Protein AF-A0A8I0H0N9-F1 (afdb_monomer_lite)

Structure (mmCIF, N/CA/C/O backbone):
data_AF-A0A8I0H0N9-F1
#
_entry.id   AF-A0A8I0H0N9-F1
#
loop_
_atom_site.group_PDB
_atom_site.id
_atom_site.type_symbol
_atom_site.label_atom_id
_atom_site.label_alt_id
_atom_site.label_comp_id
_atom_site.label_asym_id
_atom_site.label_entity_id
_atom_site.label_seq_id
_atom_site.pdbx_PDB_ins_code
_atom_site.Cartn_x
_atom_site.Cartn_y
_atom_site.Cartn_z
_atom_site.occupancy
_atom_site.B_iso_or_equiv
_atom_site.auth_seq_id
_atom_site.auth_comp_id
_atom_site.auth_asym_id
_atom_site.auth_atom_id
_atom_site.pdbx_PDB_model_num
ATOM 1 N N . PHE A 1 1 ? -8.369 -3.273 18.544 1.00 73.75 1 PHE A N 1
ATOM 2 C CA . PHE A 1 1 ? -9.165 -2.093 18.925 1.00 73.75 1 PHE A CA 1
ATOM 3 C C . PHE A 1 1 ? -8.723 -0.938 18.050 1.00 73.75 1 PHE A C 1
ATOM 5 O O . PHE A 1 1 ? -7.556 -0.579 18.114 1.00 73.75 1 PHE A O 1
ATOM 12 N N . LEU A 1 2 ? -9.607 -0.433 17.191 1.00 91.00 2 LEU A N 1
ATOM 13 C CA . LEU A 1 2 ? -9.361 0.795 16.434 1.00 91.00 2 LEU A CA 1
ATOM 14 C C . LEU A 1 2 ? -9.913 1.996 17.212 1.00 91.00 2 LEU A C 1
ATOM 16 O O . LEU A 1 2 ? -10.888 1.826 17.953 1.00 91.00 2 LEU A O 1
ATOM 20 N N . PRO A 1 3 ? -9.301 3.185 17.087 1.00 92.94 3 PRO A N 1
ATOM 21 C CA . PRO A 1 3 ? -9.869 4.394 17.665 1.00 92.94 3 PRO A CA 1
ATOM 22 C C . PRO A 1 3 ? -11.240 4.672 17.037 1.00 92.94 3 PRO A C 1
ATOM 24 O O . PRO A 1 3 ? -11.414 4.538 15.828 1.00 92.94 3 PRO A O 1
ATOM 27 N N . LYS A 1 4 ? -12.220 5.073 17.854 1.00 93.81 4 LYS A N 1
ATOM 28 C CA . LYS A 1 4 ? -13.495 5.590 17.344 1.00 93.81 4 LYS A CA 1
ATOM 29 C C . LYS A 1 4 ? -13.263 7.014 16.860 1.00 93.81 4 LYS A C 1
ATOM 31 O O . LYS A 1 4 ? -12.977 7.889 17.674 1.00 93.81 4 LYS A O 1
ATOM 36 N N . THR A 1 5 ? -13.335 7.229 15.556 1.00 95.06 5 THR A N 1
ATOM 37 C CA . THR A 1 5 ? -13.093 8.536 14.955 1.00 95.06 5 THR A CA 1
ATOM 38 C C . THR A 1 5 ? -13.755 8.639 13.589 1.00 95.06 5 THR A C 1
ATOM 40 O O . THR A 1 5 ? -13.928 7.628 12.912 1.00 95.06 5 THR A O 1
ATOM 43 N N . ASP A 1 6 ? -14.086 9.866 13.196 1.00 94.06 6 ASP A N 1
ATOM 44 C CA . ASP A 1 6 ? -14.596 10.188 11.864 1.00 94.06 6 ASP A CA 1
ATOM 45 C C . ASP A 1 6 ? -13.462 10.515 10.874 1.00 94.06 6 ASP A C 1
ATOM 47 O O . ASP A 1 6 ? -13.718 10.721 9.687 1.00 94.06 6 ASP A O 1
ATOM 51 N N . VAL A 1 7 ? -12.200 10.573 11.333 1.00 95.00 7 VAL A N 1
ATOM 52 C CA . VAL A 1 7 ? -11.052 10.819 10.446 1.00 95.00 7 VAL A CA 1
ATOM 53 C C . VAL A 1 7 ? -10.521 9.526 9.808 1.00 95.00 7 VAL A C 1
ATOM 55 O O . VAL A 1 7 ? -10.607 8.454 10.412 1.00 95.00 7 VAL A O 1
ATOM 58 N N . PRO A 1 8 ? -9.920 9.597 8.604 1.00 95.31 8 PRO A N 1
ATOM 59 C CA . PRO A 1 8 ? -9.317 8.438 7.948 1.00 95.31 8 PRO A CA 1
ATOM 60 C C . PRO A 1 8 ? -8.251 7.743 8.813 1.00 95.31 8 PRO A C 1
ATOM 62 O O . PRO A 1 8 ? -7.283 8.367 9.245 1.00 95.31 8 PRO A O 1
ATOM 65 N N . ILE A 1 9 ? -8.393 6.430 9.022 1.00 97.50 9 ILE A N 1
ATOM 66 C CA . 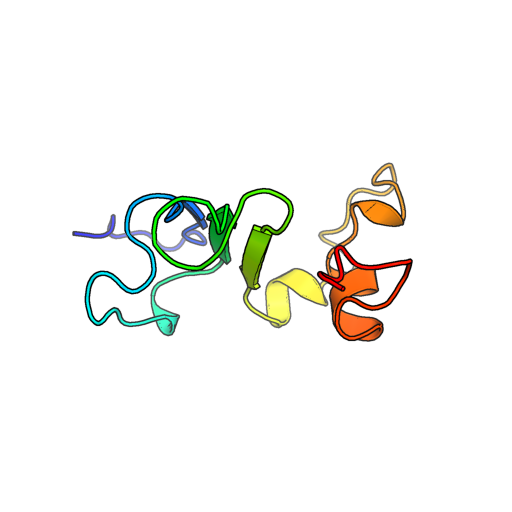ILE A 1 9 ? -7.412 5.624 9.764 1.00 97.50 9 ILE A CA 1
ATOM 67 C C . ILE A 1 9 ? -6.319 5.121 8.815 1.00 97.50 9 ILE A C 1
ATOM 69 O O . ILE A 1 9 ? -6.598 4.404 7.851 1.00 97.50 9 ILE A O 1
ATOM 73 N N . VAL A 1 10 ? -5.067 5.451 9.130 1.00 97.56 10 VAL A N 1
ATOM 74 C CA . VAL A 1 10 ? -3.870 4.920 8.465 1.00 97.56 10 VAL A CA 1
ATOM 75 C C . VAL A 1 10 ? -3.161 3.961 9.417 1.00 97.56 10 VAL A C 1
ATOM 77 O O . VAL A 1 10 ? -2.882 4.327 10.558 1.00 97.56 10 VAL A O 1
ATOM 80 N N . ALA A 1 11 ? -2.861 2.745 8.961 1.00 97.81 11 ALA A N 1
ATOM 81 C CA . ALA A 1 11 ? -2.209 1.720 9.770 1.00 97.81 11 ALA A CA 1
ATOM 82 C C . ALA A 1 11 ? -0.915 1.205 9.124 1.00 97.81 11 ALA A C 1
ATOM 84 O O . ALA A 1 11 ? -0.921 0.734 7.985 1.00 97.81 11 ALA A O 1
ATOM 85 N N . ASP A 1 12 ? 0.177 1.240 9.891 1.00 98.19 12 ASP A N 1
ATOM 86 C CA . ASP A 1 12 ? 1.372 0.437 9.619 1.00 98.19 12 ASP A CA 1
ATOM 87 C C . ASP A 1 12 ? 1.127 -0.984 10.131 1.00 98.19 12 ASP A C 1
ATOM 89 O O . ASP A 1 12 ? 1.024 -1.215 11.336 1.00 98.19 12 ASP A O 1
ATOM 93 N N . MET A 1 13 ? 1.028 -1.939 9.212 1.00 98.12 13 MET A N 1
ATOM 94 C CA . MET A 1 13 ? 0.861 -3.356 9.525 1.00 98.12 13 MET A CA 1
ATOM 95 C C . MET A 1 13 ? 2.095 -4.178 9.158 1.00 98.12 13 MET A C 1
ATOM 97 O O . MET A 1 13 ? 1.998 -5.393 9.011 1.00 98.12 13 MET A O 1
ATOM 101 N N . SER A 1 14 ? 3.275 -3.564 9.036 1.00 98.19 14 SER A N 1
ATOM 102 C CA . SER A 1 14 ? 4.492 -4.243 8.570 1.00 98.19 14 SER A CA 1
ATOM 103 C C . SER A 1 14 ? 4.776 -5.566 9.293 1.00 98.19 14 SER A C 1
ATOM 105 O O . SER A 1 14 ? 5.197 -6.524 8.659 1.00 98.19 14 SER A O 1
ATOM 107 N N . SER A 1 15 ? 4.548 -5.652 10.610 1.00 97.06 15 SER A N 1
ATOM 108 C CA . SER A 1 15 ? 4.782 -6.868 11.422 1.00 97.06 15 SER A CA 1
ATOM 109 C C . SER A 1 15 ? 3.569 -7.765 11.637 1.00 97.06 15 SER A C 1
ATOM 111 O O . SER A 1 15 ? 3.714 -8.828 12.233 1.00 97.06 15 SER A O 1
ATOM 113 N N . GLU A 1 16 ? 2.383 -7.363 11.197 1.00 96.19 16 GLU A N 1
ATOM 114 C CA . GLU A 1 16 ? 1.157 -8.102 11.507 1.00 96.19 16 GLU A CA 1
ATOM 115 C C . GLU A 1 16 ? 0.222 -8.316 10.319 1.00 96.19 16 GLU A C 1
ATOM 117 O O . GLU A 1 16 ? -0.772 -9.033 10.461 1.00 96.19 16 GLU A O 1
ATOM 122 N N . ILE A 1 17 ? 0.532 -7.767 9.143 1.00 97.88 17 ILE A N 1
ATOM 123 C CA . ILE A 1 17 ? -0.248 -8.020 7.935 1.00 97.88 17 ILE A CA 1
ATOM 124 C C . ILE A 1 17 ? -0.315 -9.533 7.686 1.00 97.88 17 ILE A C 1
ATOM 126 O O . ILE A 1 17 ? 0.664 -10.253 7.901 1.00 97.88 17 ILE A O 1
ATOM 130 N N . LEU A 1 18 ? -1.501 -10.012 7.307 1.00 97.25 18 LEU A N 1
ATOM 131 C CA . LEU A 1 18 ? -1.832 -11.431 7.113 1.00 97.25 18 LEU A CA 1
ATOM 132 C C . LEU A 1 18 ? -1.688 -12.344 8.351 1.00 97.25 18 LEU A C 1
ATOM 134 O O . LEU A 1 18 ? -1.891 -13.546 8.230 1.00 97.25 18 LEU A O 1
ATOM 138 N N . SER A 1 19 ? -1.413 -11.814 9.550 1.00 97.38 19 SER A N 1
ATOM 139 C CA . SER A 1 19 ? -1.360 -12.631 10.782 1.00 97.38 19 SER A CA 1
ATOM 140 C C . SER A 1 19 ? -2.740 -13.056 11.302 1.00 97.38 19 SER A C 1
ATOM 142 O O . SER A 1 19 ? -2.851 -13.999 12.083 1.00 97.38 19 SER A O 1
ATOM 144 N N . ARG A 1 20 ? -3.798 -12.341 10.899 1.00 96.00 20 ARG A N 1
ATOM 145 C CA . ARG A 1 20 ? -5.194 -12.559 11.300 1.00 96.00 20 ARG A CA 1
ATOM 146 C C . ARG A 1 20 ? -6.150 -11.939 10.283 1.00 96.00 20 ARG A C 1
ATOM 148 O O . ARG A 1 20 ? -5.759 -11.065 9.509 1.00 96.00 20 ARG A O 1
ATOM 155 N N . VAL A 1 21 ? -7.415 -12.348 10.333 1.00 96.62 21 VAL A N 1
ATOM 156 C CA . VAL A 1 21 ? -8.490 -11.703 9.568 1.00 96.62 21 VAL A CA 1
ATOM 157 C C . VAL A 1 21 ? -8.780 -10.322 10.160 1.00 96.62 21 VAL A C 1
ATOM 159 O O . VAL A 1 21 ? -8.892 -10.171 11.377 1.00 96.62 21 VAL A O 1
ATOM 162 N N . ILE A 1 22 ? -8.915 -9.322 9.292 1.00 95.88 22 ILE A N 1
ATOM 163 C CA . ILE A 1 22 ? -9.320 -7.955 9.632 1.00 95.88 22 ILE A CA 1
ATOM 164 C C . ILE A 1 22 ? -10.416 -7.498 8.669 1.00 95.88 22 ILE A C 1
ATOM 166 O O . ILE A 1 22 ? -10.508 -8.003 7.549 1.00 95.88 22 ILE A O 1
ATOM 170 N N . ASN A 1 23 ? -11.210 -6.509 9.073 1.00 96.62 23 ASN A N 1
ATOM 171 C CA . ASN A 1 23 ? -12.080 -5.801 8.145 1.00 96.62 23 ASN A CA 1
ATOM 172 C C . ASN A 1 23 ? -11.295 -4.663 7.474 1.00 96.62 23 ASN A C 1
ATOM 174 O O . ASN A 1 23 ? -11.049 -3.627 8.084 1.00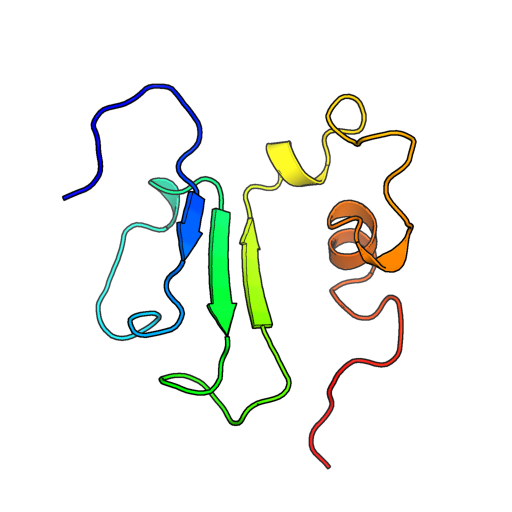 96.62 23 ASN A O 1
ATOM 178 N N . VAL A 1 24 ? -10.886 -4.853 6.218 1.00 97.06 24 VAL A N 1
ATOM 179 C CA . VAL A 1 24 ? -10.096 -3.855 5.467 1.00 97.06 24 VAL A CA 1
ATOM 180 C C . VAL A 1 24 ? -10.857 -2.533 5.307 1.00 97.06 24 VAL A C 1
ATOM 182 O O . VAL A 1 24 ? -10.234 -1.476 5.274 1.00 97.06 24 VAL A O 1
ATOM 185 N N . SER A 1 25 ? -12.193 -2.575 5.271 1.00 96.06 25 SER A N 1
ATOM 186 C CA . SER A 1 25 ? -13.038 -1.383 5.143 1.00 96.06 25 SER A CA 1
ATOM 187 C C . SER A 1 25 ? -12.981 -0.438 6.347 1.00 96.06 25 SER A C 1
ATOM 189 O O . SER A 1 25 ? -13.373 0.717 6.204 1.00 96.06 25 SER A O 1
ATOM 191 N N . ASP A 1 26 ? -12.466 -0.882 7.498 1.00 96.00 26 ASP A N 1
ATOM 192 C CA . ASP A 1 26 ? -12.270 -0.017 8.671 1.00 96.00 26 ASP A CA 1
ATOM 193 C C . ASP A 1 26 ? -11.075 0.946 8.502 1.00 96.00 26 ASP A C 1
ATOM 195 O O . ASP A 1 26 ? -10.876 1.85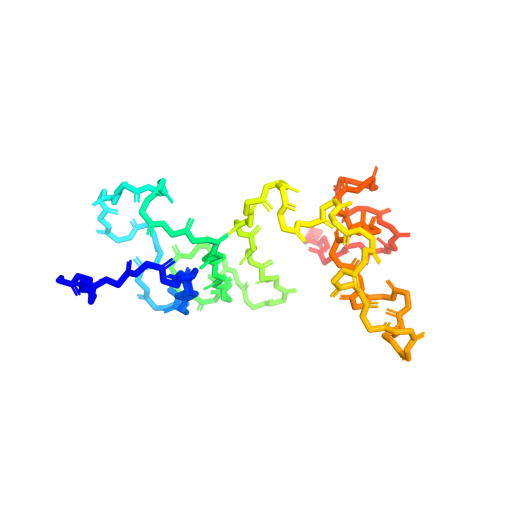0 9.315 1.00 96.00 26 ASP A O 1
ATOM 199 N N . TYR A 1 27 ? -10.260 0.758 7.458 1.00 97.50 27 TYR A N 1
ATOM 200 C CA . TYR A 1 27 ? -9.027 1.501 7.225 1.00 97.50 27 TYR A CA 1
ATOM 201 C C . TYR A 1 27 ? -9.119 2.335 5.954 1.00 97.50 27 TYR A C 1
ATOM 203 O O . TYR A 1 27 ? -9.649 1.913 4.926 1.00 97.50 27 TYR A O 1
ATOM 211 N N . ALA A 1 28 ? -8.532 3.525 6.005 1.00 97.31 28 ALA A N 1
ATOM 212 C CA . ALA A 1 28 ? -8.331 4.336 4.820 1.00 97.31 28 ALA A CA 1
ATOM 213 C C . ALA A 1 28 ? -7.074 3.931 4.051 1.00 97.31 28 ALA A C 1
ATOM 215 O O . ALA A 1 28 ? -7.086 3.883 2.819 1.00 97.31 28 ALA A O 1
ATOM 216 N N . VAL A 1 29 ? -6.006 3.620 4.787 1.00 98.00 29 VAL A N 1
ATOM 217 C CA . VAL A 1 29 ? -4.748 3.118 4.240 1.00 98.00 29 VAL A CA 1
ATOM 218 C C . VAL A 1 29 ? -4.174 2.065 5.180 1.00 98.00 29 VAL A C 1
ATOM 220 O O . VAL A 1 29 ? -4.088 2.275 6.388 1.00 98.00 29 VAL A O 1
ATOM 223 N N . ILE A 1 30 ? -3.719 0.958 4.609 1.00 98.56 30 ILE A N 1
ATOM 224 C CA . ILE A 1 30 ? -2.851 -0.020 5.258 1.00 98.56 30 ILE A CA 1
ATOM 225 C C . ILE A 1 30 ? -1.560 -0.068 4.452 1.00 98.56 30 ILE A C 1
ATOM 227 O O . ILE A 1 30 ? -1.609 -0.219 3.231 1.00 98.56 30 ILE A O 1
ATOM 231 N N . TYR A 1 31 ? -0.409 0.022 5.111 1.00 98.38 31 TYR A N 1
ATOM 232 C CA . TYR A 1 31 ? 0.869 -0.257 4.463 1.00 98.38 31 TYR A CA 1
ATOM 233 C C . TYR A 1 31 ? 1.697 -1.254 5.264 1.00 98.38 31 TYR A C 1
ATOM 235 O O . TYR A 1 31 ? 1.593 -1.335 6.487 1.00 98.38 31 TYR A O 1
ATOM 243 N N . ALA A 1 32 ? 2.500 -2.045 4.561 1.00 98.56 32 ALA A N 1
ATOM 244 C CA . ALA A 1 32 ? 3.359 -3.046 5.170 1.00 98.56 32 ALA A CA 1
ATOM 245 C C . ALA A 1 32 ? 4.587 -3.311 4.300 1.00 98.56 32 ALA A C 1
ATOM 247 O O . ALA A 1 32 ? 4.459 -3.686 3.133 1.00 98.56 32 ALA A O 1
ATOM 248 N N . GLY A 1 33 ? 5.780 -3.172 4.879 1.00 98.06 33 GLY A N 1
ATOM 249 C CA . GLY A 1 33 ? 6.975 -3.777 4.292 1.00 98.06 33 GLY A CA 1
ATOM 250 C C . GLY A 1 33 ? 6.835 -5.300 4.297 1.00 98.06 33 GLY A C 1
ATOM 251 O O . GLY A 1 33 ? 6.459 -5.881 5.317 1.00 98.06 33 GLY A O 1
ATOM 252 N N . ALA A 1 34 ? 7.109 -5.959 3.171 1.00 96.69 34 ALA A N 1
ATOM 253 C CA . ALA A 1 34 ? 6.830 -7.387 3.030 1.00 96.69 34 ALA A CA 1
ATOM 254 C C . ALA A 1 34 ? 7.743 -8.297 3.878 1.00 96.69 34 ALA A C 1
ATOM 256 O O . ALA A 1 34 ? 7.326 -9.406 4.219 1.00 96.69 34 ALA A O 1
ATOM 257 N N . GLN A 1 35 ? 8.926 -7.808 4.280 1.00 95.94 35 GLN A N 1
ATOM 258 C CA . GLN A 1 35 ? 10.053 -8.529 4.908 1.00 95.94 35 GLN A CA 1
ATOM 259 C C . GLN A 1 35 ? 9.826 -9.162 6.284 1.00 95.94 35 GLN A C 1
ATOM 261 O O . GLN A 1 35 ? 10.794 -9.507 6.961 1.00 95.94 35 GLN A O 1
ATOM 266 N N . LYS A 1 36 ? 8.580 -9.270 6.741 1.00 95.31 36 LYS A N 1
ATOM 267 C CA . LYS A 1 36 ? 8.244 -9.921 8.010 1.00 95.31 36 LYS A CA 1
ATOM 268 C C . LYS A 1 36 ? 7.336 -11.120 7.773 1.00 95.31 36 LYS A C 1
ATOM 270 O O . LYS A 1 36 ? 7.754 -12.246 8.004 1.00 95.31 36 LYS A O 1
ATOM 275 N N . ASN A 1 37 ? 6.135 -10.877 7.251 1.00 94.62 37 ASN A N 1
ATOM 276 C CA . ASN A 1 37 ? 5.113 -11.920 7.119 1.00 94.62 37 ASN A CA 1
ATOM 277 C C . ASN A 1 37 ? 4.807 -12.327 5.671 1.00 94.62 37 ASN A C 1
ATOM 279 O O . ASN A 1 37 ? 4.075 -13.293 5.482 1.00 94.62 37 ASN A O 1
ATOM 283 N N . VAL A 1 38 ? 5.291 -11.592 4.659 1.00 95.00 38 VAL A N 1
ATOM 284 C CA . VAL A 1 38 ? 4.794 -11.753 3.279 1.00 95.00 38 VAL A CA 1
ATOM 285 C C . VAL A 1 38 ? 5.859 -12.230 2.296 1.00 95.00 38 VAL A C 1
ATOM 287 O O . VAL A 1 38 ? 5.605 -13.162 1.540 1.00 95.00 38 VAL A O 1
ATOM 290 N N . ALA A 1 39 ? 7.028 -11.590 2.258 1.00 93.62 39 ALA A N 1
ATOM 291 C CA . ALA A 1 39 ? 8.068 -11.849 1.255 1.00 93.62 39 ALA A CA 1
ATOM 292 C C . ALA A 1 39 ? 9.436 -11.338 1.751 1.00 93.62 39 ALA A C 1
ATOM 294 O O . ALA A 1 39 ? 9.500 -10.813 2.856 1.00 93.62 39 ALA A O 1
ATOM 295 N N . PRO A 1 40 ? 10.538 -11.452 0.987 1.00 94.50 40 PRO A N 1
ATOM 296 C CA . PRO A 1 40 ? 11.809 -10.815 1.340 1.00 94.50 40 PRO A CA 1
ATOM 297 C C . PRO A 1 40 ? 11.748 -9.275 1.295 1.00 94.50 40 PRO A C 1
ATOM 299 O O . PRO A 1 40 ? 10.792 -8.675 0.800 1.00 94.50 40 PRO A O 1
ATOM 302 N N . ALA A 1 41 ? 12.797 -8.619 1.796 1.00 95.38 41 ALA A N 1
ATOM 303 C CA . ALA A 1 41 ? 12.943 -7.165 1.698 1.00 95.38 41 ALA A CA 1
ATOM 304 C C . ALA A 1 41 ? 13.042 -6.688 0.244 1.00 95.38 41 ALA A C 1
ATOM 306 O O . ALA A 1 41 ? 13.638 -7.357 -0.595 1.00 95.38 41 ALA A O 1
ATOM 307 N N . GLY A 1 42 ? 12.472 -5.510 -0.032 1.00 94.62 42 GLY A N 1
ATOM 308 C CA . GLY A 1 42 ? 12.511 -4.873 -1.355 1.00 94.62 42 GLY A CA 1
ATOM 309 C C . GLY A 1 42 ? 11.151 -4.423 -1.891 1.00 94.62 42 GLY A C 1
ATOM 310 O O . GLY A 1 42 ? 11.116 -3.636 -2.831 1.00 94.62 42 GLY A O 1
ATOM 311 N N . VAL A 1 43 ? 10.039 -4.854 -1.284 1.00 96.56 43 VAL A N 1
ATOM 312 C CA . VAL A 1 43 ? 8.680 -4.460 -1.688 1.00 96.56 43 VAL A CA 1
ATOM 313 C C . VAL A 1 43 ? 7.825 -4.049 -0.487 1.00 96.56 43 VAL A C 1
ATOM 315 O O . VAL A 1 43 ? 7.896 -4.649 0.588 1.00 96.56 43 VAL A O 1
ATOM 318 N N . THR A 1 44 ? 6.997 -3.025 -0.692 1.00 97.94 44 THR A N 1
ATOM 319 C CA . THR A 1 44 ? 6.010 -2.538 0.278 1.00 97.94 44 THR A CA 1
ATOM 320 C C . THR A 1 44 ? 4.621 -2.677 -0.322 1.00 97.94 44 THR A C 1
ATOM 322 O O . THR A 1 44 ? 4.371 -2.232 -1.441 1.00 97.94 44 THR A O 1
ATOM 325 N N . ILE A 1 45 ? 3.712 -3.280 0.435 1.00 98.06 45 ILE A N 1
ATOM 326 C CA . ILE A 1 45 ? 2.296 -3.376 0.094 1.00 98.06 45 ILE A CA 1
ATOM 327 C C . ILE A 1 45 ? 1.607 -2.122 0.613 1.00 98.06 45 ILE A C 1
ATOM 329 O O . ILE A 1 45 ? 1.796 -1.752 1.770 1.00 98.06 45 ILE A O 1
ATOM 333 N N . VAL A 1 46 ? 0.793 -1.494 -0.232 1.00 98.25 46 VAL A N 1
ATOM 334 C CA . VAL A 1 46 ? -0.095 -0.393 0.150 1.00 98.25 46 VAL A CA 1
ATOM 335 C C . VAL A 1 46 ? -1.502 -0.736 -0.325 1.00 98.25 46 VAL A C 1
ATOM 337 O O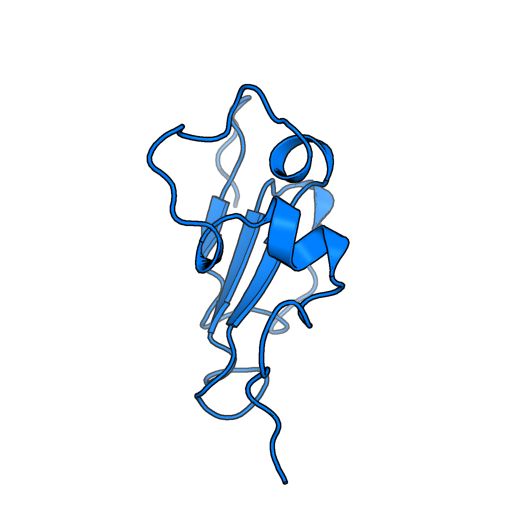 . VAL A 1 46 ? -1.734 -0.912 -1.519 1.00 98.25 46 VAL A O 1
ATOM 340 N N . ILE A 1 47 ? -2.439 -0.842 0.613 1.00 98.19 47 ILE A N 1
ATOM 341 C CA . ILE A 1 47 ? -3.874 -0.973 0.358 1.00 98.19 47 ILE A CA 1
ATOM 342 C C . ILE A 1 47 ? -4.489 0.369 0.734 1.00 98.19 47 ILE A C 1
ATOM 344 O O . ILE A 1 47 ? -4.527 0.721 1.910 1.00 98.19 47 ILE A O 1
ATOM 348 N N . ALA A 1 48 ? -4.939 1.132 -0.256 1.00 97.25 48 ALA A N 1
ATOM 349 C CA . ALA A 1 48 ? -5.482 2.469 -0.050 1.00 97.25 48 ALA A CA 1
ATOM 350 C C . ALA A 1 48 ? -6.870 2.602 -0.681 1.00 97.25 48 ALA A C 1
ATOM 352 O O . ALA A 1 48 ? -7.151 2.047 -1.747 1.00 97.25 48 ALA A O 1
ATOM 353 N N . ARG A 1 49 ? -7.739 3.358 -0.011 1.00 96.50 49 ARG A N 1
ATOM 354 C CA . ARG A 1 49 ? -9.053 3.751 -0.522 1.00 96.50 49 ARG A CA 1
ATOM 355 C C . ARG A 1 49 ? -8.929 4.538 -1.830 1.00 96.50 49 ARG A C 1
ATOM 357 O O . ARG A 1 49 ? -8.174 5.504 -1.907 1.00 96.50 49 ARG A O 1
ATOM 364 N N . LYS A 1 50 ? -9.711 4.150 -2.844 1.00 94.31 50 LYS A N 1
ATOM 365 C CA . LYS A 1 50 ? -9.674 4.777 -4.178 1.00 94.31 50 LYS A CA 1
ATOM 366 C C . LYS A 1 50 ? -10.061 6.250 -4.150 1.00 94.31 50 LYS A C 1
ATOM 368 O O . LYS A 1 50 ? -9.409 7.046 -4.806 1.00 94.31 50 LYS A O 1
ATOM 373 N N . ASP A 1 51 ? -11.059 6.615 -3.349 1.00 94.00 51 ASP A N 1
ATOM 374 C CA . ASP A 1 51 ? -11.505 8.003 -3.233 1.00 94.00 51 ASP A CA 1
ATOM 375 C C . ASP A 1 51 ? -10.420 8.934 -2.676 1.00 94.00 51 ASP A C 1
ATOM 377 O O . ASP A 1 51 ? -10.421 10.103 -3.021 1.00 94.00 51 ASP A O 1
ATOM 381 N N . LEU A 1 52 ? -9.457 8.423 -1.899 1.00 92.56 52 LEU A N 1
ATOM 382 C CA . LEU A 1 52 ? -8.299 9.200 -1.438 1.00 92.56 52 LEU A CA 1
ATOM 383 C C . LEU A 1 52 ? -7.160 9.239 -2.462 1.00 92.56 52 LEU A C 1
ATOM 385 O O . LEU A 1 52 ? -6.430 10.220 -2.546 1.00 92.56 52 LEU A O 1
ATOM 389 N N . VAL A 1 53 ? -6.973 8.153 -3.214 1.00 93.12 53 VAL A N 1
ATOM 390 C CA . VAL A 1 53 ? -5.898 8.032 -4.210 1.00 93.12 53 VAL A CA 1
ATOM 391 C C . VAL A 1 53 ? -6.207 8.861 -5.457 1.00 93.12 53 VAL A C 1
ATOM 393 O O . VAL A 1 53 ? -5.307 9.494 -6.008 1.00 93.12 53 VAL A O 1
ATOM 396 N N . ASP A 1 54 ? -7.466 8.867 -5.888 1.00 88.25 54 ASP A N 1
ATOM 397 C CA . ASP A 1 54 ? -7.915 9.529 -7.115 1.00 88.25 54 ASP A CA 1
ATOM 398 C C . ASP A 1 54 ? -8.282 11.008 -6.901 1.00 88.25 54 ASP A C 1
ATOM 400 O O . ASP A 1 54 ? -8.499 11.737 -7.874 1.00 88.25 54 ASP A O 1
ATOM 404 N N . ASP A 1 55 ? -8.306 11.472 -5.650 1.00 87.25 55 ASP A N 1
ATOM 405 C CA . ASP A 1 55 ? -8.537 12.871 -5.307 1.00 87.25 55 ASP A CA 1
ATOM 406 C C . ASP A 1 55 ? -7.348 13.734 -5.754 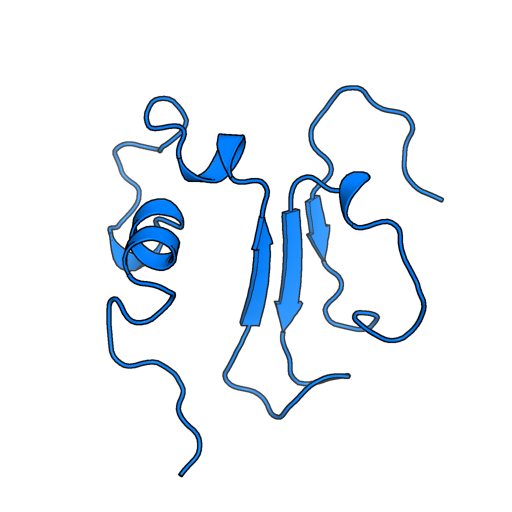1.00 87.25 55 ASP A C 1
ATOM 408 O O . ASP A 1 55 ? -6.227 13.631 -5.247 1.00 87.25 55 ASP A O 1
ATOM 412 N N . LYS A 1 56 ? -7.588 14.574 -6.763 1.00 78.12 56 LYS A N 1
ATOM 413 C CA . LYS A 1 56 ? -6.574 15.474 -7.324 1.00 78.12 56 LYS A CA 1
ATOM 414 C C . LYS A 1 56 ? -6.375 16.724 -6.475 1.00 78.12 56 LYS A C 1
ATOM 416 O O . LYS A 1 56 ? -5.284 17.289 -6.522 1.00 78.12 56 LYS A O 1
ATOM 421 N N . ASP A 1 57 ? -7.383 17.123 -5.707 1.00 83.00 57 ASP A N 1
ATOM 422 C CA . ASP A 1 57 ? -7.352 18.333 -4.887 1.00 83.00 57 ASP A CA 1
ATOM 423 C C . ASP A 1 57 ? -6.542 18.097 -3.604 1.00 83.00 57 ASP A C 1
ATOM 425 O O . ASP A 1 57 ? -5.876 19.002 -3.105 1.00 83.00 57 ASP A O 1
ATOM 429 N N . ASN A 1 58 ? -6.501 16.848 -3.128 1.00 79.38 58 ASN A N 1
ATOM 430 C CA . ASN A 1 58 ? -5.683 16.424 -1.989 1.00 79.38 58 ASN A CA 1
ATOM 431 C C . ASN A 1 58 ? -4.220 16.075 -2.340 1.00 79.38 58 ASN A C 1
ATOM 433 O O . ASN A 1 58 ? -3.449 15.659 -1.470 1.00 79.38 58 ASN A O 1
ATOM 437 N N . GLN A 1 59 ? -3.790 16.259 -3.594 1.00 84.62 59 GLN A N 1
ATOM 438 C CA . GLN A 1 59 ? -2.395 16.045 -3.984 1.00 84.62 59 GLN A CA 1
ATOM 439 C C . GLN A 1 59 ? -1.565 17.311 -3.783 1.00 84.62 59 GLN A C 1
ATOM 441 O O . GLN A 1 59 ? -1.793 18.341 -4.415 1.00 84.62 59 GLN A O 1
ATOM 446 N N . LEU A 1 60 ? -0.517 17.212 -2.962 1.00 89.25 60 LEU A N 1
ATOM 447 C CA . LEU A 1 60 ? 0.457 18.291 -2.818 1.00 89.25 60 LEU A CA 1
ATOM 448 C C . LEU A 1 60 ? 1.096 18.608 -4.178 1.00 89.25 60 LEU A C 1
ATOM 450 O O . LEU A 1 60 ? 1.670 17.728 -4.826 1.00 89.25 60 LEU A O 1
ATOM 454 N N . SER A 1 61 ? 1.050 19.877 -4.586 1.00 89.38 61 SER A N 1
ATOM 455 C CA . SER A 1 61 ? 1.608 20.345 -5.863 1.00 89.38 61 SER A CA 1
ATOM 456 C C . SER A 1 61 ? 3.108 20.061 -5.998 1.00 89.38 61 SER A C 1
ATOM 458 O O . SER A 1 61 ? 3.595 19.798 -7.095 1.00 89.38 61 SER A O 1
ATOM 460 N N . CYS A 1 62 ? 3.828 20.048 -4.875 1.00 93.75 62 CYS A N 1
ATOM 461 C CA . CYS A 1 62 ? 5.251 19.734 -4.801 1.00 93.75 62 CYS A CA 1
ATOM 462 C C . CYS A 1 62 ? 5.569 18.230 -4.767 1.00 93.75 62 CYS A C 1
ATOM 464 O O . CYS A 1 62 ? 6.744 17.872 -4.808 1.00 93.75 62 CYS A O 1
ATOM 466 N N . CYS A 1 63 ? 4.568 17.343 -4.678 1.00 94.56 63 CYS A N 1
ATOM 467 C CA . CYS A 1 63 ? 4.800 15.902 -4.600 1.00 94.56 63 CYS A CA 1
ATOM 468 C C . CYS A 1 63 ? 5.425 15.386 -5.912 1.00 94.56 63 CYS A C 1
ATOM 470 O O . CYS A 1 63 ? 4.798 15.503 -6.973 1.00 94.56 63 CYS A O 1
ATOM 472 N N . PRO A 1 64 ? 6.632 14.791 -5.876 1.00 95.50 64 PRO A N 1
ATOM 473 C CA . PRO A 1 64 ? 7.258 14.201 -7.054 1.00 95.50 64 PRO A CA 1
ATOM 474 C C . PRO A 1 64 ? 6.420 13.062 -7.640 1.00 95.50 64 PRO A C 1
ATOM 476 O O . PRO A 1 64 ? 5.819 12.284 -6.904 1.00 95.50 64 PRO A O 1
ATOM 479 N N . THR A 1 65 ? 6.451 12.895 -8.965 1.00 95.25 65 THR A N 1
ATOM 480 C CA . THR A 1 65 ? 5.665 11.879 -9.691 1.00 95.25 65 THR A CA 1
ATOM 481 C C . THR A 1 65 ? 5.789 10.470 -9.102 1.00 95.25 65 THR A C 1
ATOM 483 O O . THR A 1 65 ? 4.782 9.790 -8.949 1.00 95.25 65 THR A O 1
ATOM 486 N N . MET A 1 66 ? 6.998 10.054 -8.705 1.00 96.50 66 MET A N 1
ATOM 487 C CA . MET A 1 66 ? 7.254 8.728 -8.122 1.00 96.50 66 MET A CA 1
ATOM 488 C C . MET A 1 66 ? 6.527 8.468 -6.795 1.00 96.50 66 MET A C 1
ATOM 490 O O . MET A 1 66 ? 6.232 7.315 -6.485 1.00 96.50 66 MET A O 1
ATOM 494 N N . LEU A 1 67 ? 6.246 9.520 -6.020 1.00 95.44 67 LEU A N 1
ATOM 495 C CA . LEU A 1 67 ? 5.578 9.432 -4.719 1.00 95.44 67 LEU A CA 1
ATOM 496 C C . LEU A 1 67 ? 4.054 9.586 -4.828 1.00 95.44 67 LEU A C 1
ATOM 498 O O . LEU A 1 67 ? 3.345 9.384 -3.843 1.00 95.44 67 LEU A O 1
ATOM 502 N N . LYS A 1 68 ? 3.525 9.907 -6.016 1.00 94.69 68 LYS A N 1
ATOM 503 C CA . LYS A 1 68 ? 2.080 10.011 -6.242 1.00 94.69 68 LYS A CA 1
ATOM 504 C C . LYS A 1 68 ? 1.460 8.620 -6.350 1.00 94.69 68 LYS A C 1
ATOM 506 O O . LYS A 1 68 ? 1.654 7.914 -7.340 1.00 94.69 68 LYS A O 1
ATOM 511 N N . TRP A 1 69 ? 0.647 8.245 -5.366 1.00 94.50 69 TRP A N 1
ATOM 512 C CA . TRP A 1 69 ? -0.093 6.979 -5.406 1.00 94.50 69 TRP A CA 1
ATOM 513 C C . TRP A 1 69 ? -1.092 6.902 -6.560 1.00 94.50 69 TRP A C 1
ATOM 515 O O . TRP A 1 69 ? -1.287 5.817 -7.095 1.00 94.50 69 TRP A O 1
ATOM 525 N N . SER A 1 70 ? -1.648 8.031 -7.008 1.00 94.19 70 SER A N 1
ATOM 526 C CA . SER A 1 70 ? -2.493 8.096 -8.209 1.00 94.19 70 SER A CA 1
ATOM 527 C C . SER A 1 70 ? -1.765 7.595 -9.459 1.00 94.19 70 SER A C 1
ATOM 529 O O . SER A 1 70 ? -2.322 6.832 -10.245 1.00 94.19 70 SER A O 1
ATOM 531 N N . VAL A 1 71 ? -0.488 7.957 -9.616 1.00 95.12 71 VAL A N 1
ATOM 532 C CA . VAL A 1 71 ? 0.356 7.497 -10.728 1.00 95.12 71 VAL A CA 1
ATOM 533 C C . VAL A 1 71 ? 0.623 5.999 -10.613 1.00 95.12 71 VAL A C 1
ATOM 535 O O . VAL A 1 71 ? 0.487 5.278 -11.603 1.00 95.12 71 VAL A O 1
ATOM 538 N N . GLN A 1 72 ? 0.956 5.514 -9.414 1.00 96.19 72 GLN A N 1
ATOM 539 C CA . GLN A 1 72 ? 1.173 4.084 -9.181 1.00 96.19 72 GLN A CA 1
ATOM 540 C C . GLN A 1 72 ? -0.102 3.271 -9.457 1.00 96.19 72 GLN A C 1
ATOM 542 O O . GLN A 1 72 ? -0.054 2.293 -10.200 1.00 96.19 72 GLN A O 1
ATOM 547 N N . ALA A 1 73 ? -1.256 3.707 -8.946 1.00 95.06 73 ALA A N 1
ATOM 548 C CA . ALA A 1 73 ? -2.542 3.043 -9.143 1.00 95.06 73 ALA A CA 1
ATOM 549 C C . ALA A 1 73 ? -2.970 3.025 -10.621 1.00 95.06 73 ALA A C 1
ATOM 551 O O . ALA A 1 73 ? -3.339 1.967 -11.135 1.00 95.06 73 ALA A O 1
ATOM 552 N N . ALA A 1 74 ? -2.843 4.154 -11.330 1.00 95.31 74 ALA A N 1
ATOM 553 C CA . ALA A 1 74 ? -3.166 4.255 -12.755 1.00 95.31 74 ALA A CA 1
ATOM 554 C C . ALA A 1 74 ? -2.316 3.312 -13.624 1.00 95.31 74 ALA A C 1
ATOM 556 O O . ALA A 1 74 ? -2.807 2.766 -14.611 1.00 95.31 74 ALA A O 1
ATOM 557 N N . ASN A 1 75 ? -1.062 3.075 -13.229 1.00 97.19 75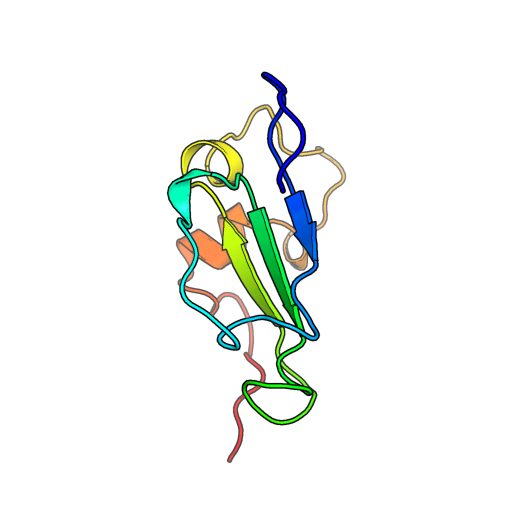 ASN A N 1
ATOM 558 C CA . ASN A 1 75 ? -0.138 2.178 -13.925 1.00 97.19 75 ASN A CA 1
ATOM 559 C C . ASN A 1 75 ? -0.085 0.769 -13.313 1.00 97.19 75 ASN A C 1
ATOM 561 O O . ASN A 1 75 ? 0.815 0.004 -13.644 1.00 97.19 75 ASN A O 1
ATOM 565 N N . LYS A 1 76 ? -1.016 0.402 -12.419 1.00 96.38 76 LYS A N 1
ATOM 566 C CA . LYS A 1 76 ? -1.056 -0.916 -11.751 1.00 96.38 76 LYS A CA 1
ATOM 567 C C . LYS A 1 76 ? 0.278 -1.298 -11.079 1.00 96.38 76 LYS A C 1
ATOM 569 O O . LYS A 1 76 ? 0.710 -2.443 -11.166 1.00 96.38 76 LYS A O 1
ATOM 574 N N . SER A 1 77 ? 0.927 -0.328 -10.434 1.00 96.81 77 SER A N 1
ATOM 575 C CA . SER A 1 77 ? 2.253 -0.439 -9.801 1.00 96.81 77 SER A CA 1
ATOM 576 C C . SER A 1 77 ? 3.405 -0.754 -10.767 1.00 96.81 77 SER A C 1
ATOM 578 O O . SER A 1 77 ? 4.442 -1.263 -10.351 1.00 96.81 77 SER A O 1
ATOM 580 N N . LEU A 1 78 ? 3.230 -0.440 -12.055 1.00 97.00 78 LEU A N 1
ATOM 581 C CA . LEU A 1 78 ? 4.214 -0.633 -13.127 1.00 97.00 78 LEU A CA 1
ATOM 582 C C . LEU A 1 78 ? 4.587 0.698 -13.804 1.00 97.00 78 LEU A C 1
ATOM 584 O O . LEU A 1 78 ? 4.907 0.724 -14.989 1.00 97.00 78 LEU A O 1
ATOM 588 N N . TYR A 1 79 ? 4.513 1.821 -13.076 1.00 97.25 79 TYR A N 1
ATOM 589 C CA . TYR A 1 79 ? 4.913 3.131 -13.615 1.00 97.25 79 TYR A CA 1
ATOM 590 C C . TYR A 1 79 ? 6.402 3.160 -14.000 1.00 97.25 79 TYR A C 1
ATOM 592 O O . TYR A 1 79 ? 6.782 3.725 -15.022 1.00 97.25 79 TYR A O 1
ATOM 600 N N . ASN A 1 80 ? 7.243 2.534 -13.180 1.00 95.62 80 ASN A N 1
ATOM 601 C CA . ASN A 1 80 ? 8.659 2.298 -13.435 1.00 95.62 80 ASN A CA 1
ATOM 602 C C . ASN A 1 80 ? 8.998 0.828 -13.138 1.00 95.62 80 ASN A C 1
ATOM 604 O O . ASN A 1 80 ? 8.112 0.044 -12.798 1.00 95.62 80 ASN A O 1
ATOM 608 N N . THR A 1 81 ? 10.275 0.453 -13.263 1.00 96.19 81 THR A N 1
ATOM 609 C CA . THR A 1 81 ? 10.742 -0.910 -12.979 1.00 96.19 81 THR A CA 1
ATOM 610 C C . THR A 1 81 ? 10.382 -1.317 -11.543 1.00 96.19 81 THR A C 1
ATOM 612 O O . THR A 1 81 ? 10.912 -0.717 -10.602 1.00 96.19 81 THR A O 1
ATOM 615 N N . PRO A 1 82 ? 9.497 -2.310 -11.348 1.00 94.56 82 PRO A N 1
ATOM 616 C CA . PRO A 1 82 ? 9.147 -2.782 -10.016 1.00 94.56 82 PRO A CA 1
ATOM 617 C C . PRO A 1 82 ? 10.278 -3.649 -9.431 1.00 94.56 82 PRO A C 1
ATOM 619 O O . PRO A 1 82 ? 11.130 -4.144 -10.177 1.00 94.56 82 PRO A O 1
ATOM 622 N N . PRO A 1 83 ? 10.286 -3.885 -8.107 1.00 93.38 83 PRO A N 1
ATOM 623 C CA . PRO A 1 83 ? 11.185 -4.847 -7.476 1.00 93.38 83 PRO A CA 1
ATOM 624 C C . PRO A 1 83 ? 10.759 -6.281 -7.836 1.00 93.38 83 PRO A C 1
ATOM 626 O O . PRO A 1 83 ? 10.084 -6.965 -7.067 1.00 93.38 83 PRO A O 1
ATOM 629 N N . CYS A 1 84 ? 11.113 -6.724 -9.041 1.00 82.62 84 CYS A N 1
ATOM 630 C CA . CYS A 1 84 ? 10.944 -8.107 -9.469 1.00 82.62 84 CYS A CA 1
ATOM 631 C C . CYS A 1 84 ? 12.044 -8.978 -8.858 1.00 82.62 84 CYS A C 1
ATOM 633 O O . CYS A 1 84 ? 13.227 -8.671 -8.997 1.00 82.62 84 CYS A O 1
ATOM 635 N N . PHE A 1 85 ? 11.657 -10.092 -8.237 1.00 66.88 85 PHE A N 1
ATOM 636 C CA . PHE A 1 85 ? 12.578 -11.205 -8.026 1.00 66.88 85 PHE A CA 1
ATOM 637 C C . PHE A 1 85 ? 12.733 -11.962 -9.351 1.00 66.88 85 PHE A C 1
ATOM 639 O O . PHE A 1 85 ? 11.738 -12.212 -10.034 1.00 66.88 85 PHE A O 1
ATOM 646 N N . SER A 1 86 ? 13.973 -12.281 -9.717 1.00 50.59 86 SER A N 1
ATOM 647 C CA . SER A 1 86 ? 14.320 -13.246 -10.767 1.00 50.59 86 SER A CA 1
ATOM 648 C C . SER A 1 86 ? 14.489 -14.635 -10.174 1.00 50.59 86 SER A C 1
ATOM 650 O O . SER A 1 86 ? 15.185 -14.699 -9.133 1.00 50.59 86 SER A O 1
#

Foldseek 3Di:
DDDPDPDAAEDECQQPVPVDDDDCVNHQKYKYQCCHPHDNGQDMDIDHDPVCLVDPVPDDPPDDLVRRSVCCVVCVNVNDDGPDDD

pLDDT: mean 93.68, std 7.19, range [50.59, 98.56]

Sequence (86 aa):
FLPKTDVPIVADMSSEILSRVINVSDYAVIYAGAQKNVAPAGVTIVIARKDLVDDKDNQLSCCPTMLKWSVQAANKSLYNTPPCFS

Radius of gyration: 14.33 Å; chains: 1; bounding box: 29×34×33 Å

Organism: NCBI:txid611301

InterPro domains:
  IPR000192 Aminotransferase class V domain [PF00266] (5-58)
  IPR015421 Pyridoxal phosphate-dependent transferase, major domain [G3DSA:3.40.640.10] (1-86)
  IPR015424 Pyridoxal phosphate-dependent transferase [SSF53383] (4-85)
  IPR022278 Phosphoserine aminotransferase [PTHR43247] (5-86)

Secondary structure (DSSP, 8-state):
-----SSPPEEE-TTTTTSS---GGG-SEEEEESTTTTSSTT-EEEEE-HHHHS-STTS-TT--GGG-HHHHHHTTT-SS------